Protein AF-A0A971BJT5-F1 (afdb_monomer_lite)

Sequence (118 aa):
MYGNAERILLLNRKGYSNRAIARELGISRESVNKAVLSMGAVSPFARPVRVMPNPVEKERALRGGDVLAYFSGGIDDVPVSLRAVVVRQYRRFLHCRVEALQDGQWVYVYDQCFARHG

Radius of gyration: 16.25 Å; chains: 1; bounding box: 40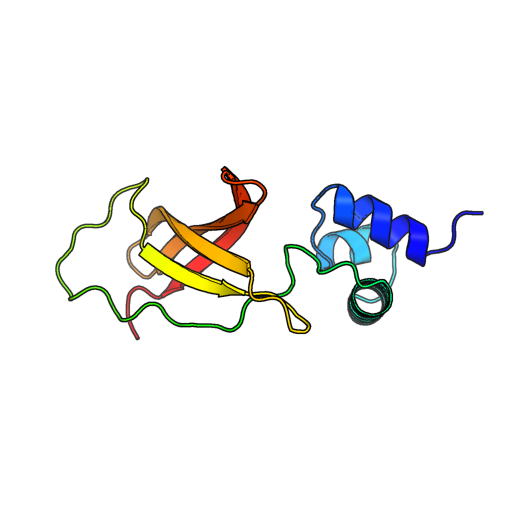×27×39 Å

Secondary structure (DSSP, 8-state):
---HHHHHHHHHHTT--HHHHHHHHT--HHHHHHHHHHTT---TTS-----PPP---TT----TT-EEEEEEE-SSS-PEEEEEEEEEE-SSEEEEEEEEEETTEEEEEEEEEEES--

pLDDT: mean 70.0, std 15.16, range [40.09, 88.88]

Foldseek 3Di:
DDDLLVQLVVVLVVVDDLVRSCVVSVHDSVVSVVSCVVVLNFRLPPPFDCPPQPQPPLDDPADQQDWSDWDWGDDDDDTWIKIWGFHDDDPFWTWTFIFTQDPNDTHTRDIDIHTNPD

Structure (mmCIF, N/CA/C/O backbone):
data_AF-A0A971BJT5-F1
#
_entry.id   AF-A0A971BJT5-F1
#
loop_
_atom_site.group_PDB
_atom_site.id
_atom_site.type_symbol
_atom_site.label_atom_id
_atom_site.label_alt_id
_atom_site.label_comp_id
_atom_site.label_asym_id
_atom_site.label_entity_id
_atom_site.label_seq_id
_atom_site.pdbx_PDB_ins_code
_atom_site.Cartn_x
_atom_site.Cartn_y
_atom_site.Cartn_z
_atom_site.occupancy
_atom_site.B_iso_or_equiv
_atom_site.auth_seq_id
_atom_site.auth_comp_id
_atom_site.auth_asym_id
_atom_site.auth_atom_id
_atom_site.pdbx_PDB_model_num
ATOM 1 N N . MET A 1 1 ? 23.256 -13.853 -18.296 1.00 46.94 1 MET A N 1
ATOM 2 C CA . MET A 1 1 ? 23.213 -13.346 -16.907 1.00 46.94 1 MET A CA 1
ATOM 3 C C . MET A 1 1 ? 22.087 -12.336 -16.840 1.00 46.94 1 MET A C 1
ATOM 5 O O . MET A 1 1 ? 22.160 -11.369 -17.581 1.00 46.94 1 MET A O 1
ATOM 9 N N . TYR A 1 2 ? 21.048 -12.573 -16.036 1.00 52.25 2 TYR A N 1
ATOM 10 C CA . TYR A 1 2 ? 19.989 -11.575 -15.858 1.00 52.25 2 TYR A CA 1
ATOM 11 C C . TYR A 1 2 ? 20.570 -10.352 -15.144 1.00 52.25 2 TYR A C 1
ATOM 13 O O . TYR A 1 2 ? 21.244 -10.499 -14.118 1.00 52.25 2 TYR A O 1
ATOM 21 N N . GLY A 1 3 ? 20.350 -9.164 -15.699 1.00 73.19 3 GLY A N 1
ATOM 22 C CA . GLY A 1 3 ? 20.829 -7.916 -15.113 1.00 73.19 3 GLY A CA 1
ATOM 23 C C . GLY A 1 3 ? 20.193 -7.679 -13.742 1.00 73.19 3 GLY A C 1
ATOM 24 O O . GLY A 1 3 ? 19.083 -8.139 -13.464 1.00 73.19 3 GLY A O 1
ATOM 25 N N . ASN A 1 4 ? 20.866 -6.927 -12.864 1.00 76.62 4 ASN A N 1
ATOM 26 C CA . ASN A 1 4 ? 20.322 -6.596 -11.539 1.00 76.62 4 ASN A CA 1
ATOM 27 C C . ASN A 1 4 ? 18.916 -5.966 -11.620 1.00 76.62 4 ASN A C 1
ATOM 29 O O . ASN A 1 4 ? 18.093 -6.211 -10.743 1.00 76.62 4 ASN A O 1
ATOM 33 N N . ALA A 1 5 ? 18.606 -5.235 -12.696 1.00 73.31 5 ALA A N 1
ATOM 34 C CA . ALA A 1 5 ? 17.280 -4.672 -12.950 1.00 73.31 5 ALA A CA 1
ATOM 35 C C . ALA A 1 5 ? 16.181 -5.742 -13.113 1.00 73.31 5 ALA A C 1
ATOM 37 O O . ALA A 1 5 ? 15.131 -5.649 -12.482 1.00 73.31 5 ALA A O 1
ATOM 38 N N . GLU A 1 6 ? 16.431 -6.804 -13.880 1.00 77.56 6 GLU A N 1
ATOM 39 C CA . GLU A 1 6 ? 15.452 -7.877 -14.111 1.00 77.56 6 GLU A CA 1
ATOM 40 C C . GLU A 1 6 ? 15.166 -8.662 -12.824 1.00 77.56 6 GLU A C 1
ATOM 42 O O . GLU A 1 6 ? 14.027 -9.043 -12.547 1.00 77.56 6 GLU A O 1
ATOM 47 N N . ARG A 1 7 ? 16.190 -8.843 -11.979 1.00 81.94 7 ARG A N 1
ATOM 48 C CA . ARG A 1 7 ? 16.049 -9.483 -10.661 1.00 81.94 7 ARG A CA 1
ATOM 49 C C . ARG A 1 7 ? 15.245 -8.616 -9.690 1.00 81.94 7 ARG A C 1
ATOM 51 O O . ARG A 1 7 ? 14.403 -9.143 -8.963 1.00 81.94 7 ARG A O 1
ATOM 58 N N . ILE A 1 8 ? 15.469 -7.299 -9.700 1.00 81.19 8 ILE A N 1
ATOM 59 C CA . ILE A 1 8 ? 14.679 -6.333 -8.923 1.00 81.19 8 ILE A CA 1
ATOM 60 C C . ILE A 1 8 ? 13.209 -6.391 -9.350 1.00 81.19 8 ILE A C 1
ATOM 62 O O . ILE A 1 8 ? 12.338 -6.484 -8.487 1.00 81.19 8 ILE A O 1
ATOM 66 N N . LEU A 1 9 ? 12.932 -6.405 -10.657 1.00 75.75 9 LEU A N 1
ATOM 67 C CA . LEU A 1 9 ? 11.575 -6.493 -11.202 1.00 75.75 9 LEU A CA 1
ATOM 68 C C . LEU A 1 9 ? 10.874 -7.786 -10.773 1.00 75.75 9 LEU A C 1
ATOM 70 O O . LEU A 1 9 ? 9.737 -7.751 -10.308 1.00 75.75 9 LEU A O 1
ATOM 74 N N . LEU A 1 10 ? 11.553 -8.928 -10.901 1.00 78.62 10 LEU A N 1
ATOM 75 C CA . LEU A 1 10 ? 11.001 -10.228 -10.528 1.00 78.62 10 LEU A CA 1
ATOM 76 C C . LEU A 1 10 ? 10.617 -10.270 -9.045 1.00 78.62 10 LEU A C 1
ATOM 78 O O . LEU A 1 10 ? 9.531 -10.731 -8.699 1.00 78.62 10 LEU A O 1
ATOM 82 N N . LEU A 1 11 ? 11.494 -9.784 -8.165 1.00 76.88 11 LEU A N 1
ATOM 83 C CA . LEU A 1 11 ? 11.230 -9.754 -6.727 1.00 76.88 11 LEU A CA 1
ATOM 84 C C . LEU A 1 11 ? 10.136 -8.739 -6.372 1.00 76.88 11 LEU A C 1
ATOM 86 O O . LEU A 1 11 ? 9.295 -9.022 -5.520 1.00 76.88 11 LEU A O 1
ATOM 90 N N . ASN A 1 12 ? 10.097 -7.595 -7.056 1.00 72.06 12 ASN A N 1
ATOM 91 C CA . ASN A 1 12 ? 9.037 -6.608 -6.876 1.00 72.06 12 ASN A CA 1
ATOM 92 C C . ASN A 1 12 ? 7.664 -7.174 -7.282 1.00 72.06 12 ASN A C 1
ATOM 94 O O . ASN A 1 12 ? 6.725 -7.091 -6.495 1.00 72.06 12 ASN A O 1
ATOM 98 N N . ARG A 1 13 ? 7.570 -7.862 -8.431 1.00 65.50 13 ARG A N 1
ATOM 99 C CA . ARG A 1 13 ? 6.353 -8.573 -8.876 1.00 65.50 13 ARG A CA 1
ATOM 100 C C . ARG A 1 13 ? 5.915 -9.675 -7.911 1.00 65.50 13 ARG A C 1
ATOM 102 O O . ARG A 1 13 ? 4.729 -9.951 -7.800 1.00 65.50 13 ARG A O 1
ATOM 109 N N . LYS A 1 14 ? 6.857 -10.285 -7.189 1.00 68.62 14 LYS A N 1
ATOM 110 C CA . LYS A 1 14 ? 6.580 -11.251 -6.112 1.00 68.62 14 LYS A CA 1
ATOM 111 C C . LYS A 1 14 ? 6.147 -10.593 -4.791 1.00 68.62 14 LYS A C 1
ATOM 113 O O . LYS A 1 14 ? 5.966 -11.300 -3.806 1.00 68.62 14 LYS A O 1
ATOM 118 N N . GLY A 1 15 ? 6.018 -9.265 -4.737 1.00 58.94 15 GLY A N 1
ATOM 119 C CA . GLY A 1 15 ? 5.585 -8.531 -3.545 1.00 58.94 15 GLY A CA 1
ATOM 120 C C . GLY A 1 15 ? 6.693 -8.268 -2.520 1.00 58.94 15 GLY A C 1
ATOM 121 O O . GLY A 1 15 ? 6.405 -7.943 -1.369 1.00 58.94 15 GLY A O 1
ATOM 122 N N . TYR A 1 16 ? 7.971 -8.395 -2.890 1.00 67.50 16 TYR A N 1
ATOM 123 C CA . TYR A 1 16 ? 9.062 -8.088 -1.966 1.00 67.50 16 TYR A CA 1
ATOM 124 C C . TYR A 1 16 ? 9.209 -6.572 -1.802 1.00 67.50 16 TYR A C 1
ATOM 126 O O . TYR A 1 16 ? 9.288 -5.821 -2.773 1.00 67.50 16 TYR A O 1
ATOM 134 N N . SER A 1 17 ? 9.335 -6.113 -0.554 1.00 68.88 17 SER A N 1
ATOM 135 C CA . SER A 1 17 ? 9.668 -4.711 -0.279 1.00 68.88 17 SER A CA 1
ATOM 136 C C . SER A 1 17 ? 11.057 -4.352 -0.822 1.00 68.88 17 SER A C 1
ATOM 138 O O . SER A 1 17 ? 11.977 -5.169 -0.770 1.00 68.88 17 SER A O 1
ATOM 140 N N . ASN A 1 18 ? 11.278 -3.094 -1.217 1.00 76.94 18 ASN A N 1
ATOM 141 C CA . ASN A 1 18 ? 12.589 -2.635 -1.708 1.00 76.94 18 ASN A CA 1
ATOM 142 C C . ASN A 1 18 ? 13.736 -2.898 -0.707 1.00 76.94 18 ASN A C 1
ATOM 144 O O . ASN A 1 18 ? 14.876 -3.110 -1.108 1.00 76.94 18 ASN A O 1
ATOM 148 N N . ARG A 1 19 ? 13.445 -2.929 0.606 1.00 77.00 19 ARG A N 1
ATOM 149 C CA . ARG A 1 19 ? 14.426 -3.303 1.641 1.00 77.00 19 ARG A CA 1
ATOM 150 C C . ARG A 1 19 ? 14.763 -4.795 1.603 1.00 77.00 19 ARG A C 1
ATOM 152 O O . ARG A 1 19 ? 15.915 -5.144 1.834 1.00 77.00 19 ARG A O 1
ATOM 159 N N . ALA A 1 20 ? 13.775 -5.657 1.372 1.00 73.50 20 ALA A N 1
ATOM 160 C CA . ALA A 1 20 ? 13.994 -7.094 1.228 1.00 73.50 20 ALA A CA 1
ATOM 161 C C . ALA A 1 20 ? 14.779 -7.392 -0.057 1.00 73.50 20 ALA A C 1
ATOM 163 O O . ALA A 1 20 ? 15.767 -8.111 0.002 1.00 73.50 20 ALA A O 1
ATOM 164 N N . ILE A 1 21 ? 14.424 -6.736 -1.166 1.00 78.88 21 ILE A N 1
ATOM 165 C CA . ILE A 1 21 ? 15.148 -6.825 -2.444 1.00 78.88 21 ILE A CA 1
ATOM 166 C C . ILE A 1 21 ? 16.614 -6.400 -2.283 1.00 78.88 21 ILE A C 1
ATOM 168 O O . ILE A 1 21 ? 17.510 -7.093 -2.751 1.00 78.88 21 ILE A O 1
ATOM 172 N N . ALA A 1 22 ? 16.875 -5.292 -1.583 1.00 83.19 22 ALA A N 1
ATOM 173 C CA . ALA A 1 22 ? 18.234 -4.810 -1.329 1.00 83.19 22 ALA A CA 1
ATOM 174 C C . ALA A 1 22 ? 19.092 -5.835 -0.566 1.00 83.19 22 ALA A C 1
ATOM 176 O O . ALA A 1 22 ? 20.248 -6.050 -0.919 1.00 83.19 22 ALA A O 1
ATOM 177 N N . ARG A 1 23 ? 18.517 -6.501 0.449 1.00 85.19 23 ARG A N 1
ATOM 178 C CA . ARG A 1 23 ? 19.210 -7.567 1.192 1.00 85.19 23 ARG A CA 1
ATOM 179 C C . ARG A 1 23 ? 19.456 -8.800 0.329 1.00 85.19 23 ARG A C 1
ATOM 181 O O . ARG A 1 23 ? 20.558 -9.324 0.355 1.00 85.19 23 ARG A O 1
ATOM 188 N N . GLU A 1 24 ? 18.447 -9.223 -0.426 1.00 86.25 24 GLU A N 1
ATOM 189 C CA . GLU A 1 24 ? 18.507 -10.408 -1.290 1.00 86.25 24 GLU A CA 1
ATOM 190 C C . GLU A 1 24 ? 19.569 -10.269 -2.387 1.00 86.25 24 GLU A C 1
ATOM 192 O O . GLU A 1 24 ? 20.269 -11.217 -2.728 1.00 86.25 24 GLU A O 1
ATOM 197 N N . LEU A 1 25 ? 19.698 -9.065 -2.947 1.00 86.62 25 LEU A N 1
ATOM 198 C CA . LEU A 1 25 ? 20.606 -8.790 -4.057 1.00 86.62 25 LEU A CA 1
ATOM 199 C C . LEU A 1 25 ? 21.958 -8.218 -3.613 1.00 86.62 25 LEU A C 1
ATOM 201 O O . LEU A 1 25 ? 22.821 -8.011 -4.461 1.00 86.62 25 LEU A O 1
ATOM 205 N N . GLY A 1 26 ? 22.153 -7.955 -2.317 1.00 88.88 26 GLY A N 1
ATOM 206 C CA . GLY A 1 26 ? 23.397 -7.388 -1.787 1.00 88.88 26 GLY A CA 1
ATOM 207 C C . GLY A 1 26 ? 23.713 -5.981 -2.309 1.00 88.88 26 GLY A C 1
ATOM 208 O O . GLY A 1 26 ? 24.879 -5.618 -2.428 1.00 88.88 26 GLY A O 1
ATOM 209 N N . ILE A 1 27 ? 22.691 -5.189 -2.648 1.00 86.62 27 ILE A N 1
ATOM 210 C CA . ILE A 1 27 ? 22.841 -3.837 -3.213 1.00 86.62 27 ILE A CA 1
ATOM 211 C C . ILE A 1 27 ? 22.211 -2.778 -2.312 1.00 86.62 27 ILE A C 1
ATOM 213 O O . ILE A 1 27 ? 21.383 -3.075 -1.449 1.00 86.62 27 ILE A O 1
ATOM 217 N N . SER A 1 28 ? 22.576 -1.511 -2.524 1.00 83.38 28 SER A N 1
ATOM 218 C CA . SER A 1 28 ? 21.993 -0.413 -1.754 1.00 83.38 28 SER A CA 1
ATOM 219 C C . SER A 1 28 ? 20.500 -0.256 -2.036 1.00 83.38 28 SER A C 1
ATOM 221 O O . SER A 1 28 ? 20.007 -0.455 -3.152 1.00 83.38 28 SER A O 1
ATOM 223 N N . ARG A 1 29 ? 19.761 0.155 -1.004 1.00 76.94 29 ARG A N 1
ATOM 224 C CA . ARG A 1 29 ? 18.325 0.418 -1.109 1.00 76.94 29 ARG A CA 1
ATOM 225 C C . ARG A 1 29 ? 18.036 1.552 -2.093 1.00 76.94 29 ARG A C 1
ATOM 227 O O . ARG A 1 29 ? 17.035 1.496 -2.802 1.00 76.94 29 ARG A O 1
ATOM 234 N N . GLU A 1 30 ? 18.905 2.554 -2.158 1.00 75.81 30 GLU A N 1
ATOM 235 C CA . GLU A 1 30 ? 18.832 3.652 -3.122 1.00 75.81 30 GLU A CA 1
ATOM 236 C C . GLU A 1 30 ? 18.898 3.135 -4.563 1.00 75.81 30 GLU A C 1
ATOM 238 O O . GLU A 1 30 ? 18.127 3.592 -5.405 1.00 75.81 30 GLU A O 1
ATOM 243 N N . SER A 1 31 ? 19.757 2.148 -4.838 1.00 75.88 31 SER A N 1
ATOM 244 C CA . SER A 1 31 ? 19.873 1.534 -6.168 1.00 75.88 31 SER A CA 1
ATOM 245 C C . SER A 1 31 ? 18.602 0.784 -6.552 1.00 75.88 31 SER A C 1
ATOM 247 O O . SER A 1 31 ? 18.124 0.923 -7.675 1.00 75.88 31 SER A O 1
ATOM 249 N N . VAL A 1 32 ? 18.004 0.053 -5.605 1.00 77.00 32 VAL A N 1
ATOM 250 C CA . VAL A 1 32 ? 16.707 -0.609 -5.815 1.00 77.00 32 VAL A CA 1
ATOM 251 C C . VAL A 1 32 ? 15.615 0.417 -6.094 1.00 77.00 32 VAL A C 1
ATOM 253 O O . VAL A 1 32 ? 14.858 0.248 -7.041 1.00 77.00 32 VAL A O 1
ATOM 256 N N . ASN A 1 33 ? 15.547 1.498 -5.312 1.00 73.25 33 ASN A N 1
ATOM 257 C CA . ASN A 1 33 ? 14.559 2.555 -5.523 1.00 73.25 33 ASN A CA 1
ATOM 258 C C . ASN A 1 33 ? 14.704 3.190 -6.913 1.00 73.25 33 ASN A C 1
ATOM 260 O O . ASN A 1 33 ? 13.709 3.303 -7.617 1.00 73.25 33 ASN A O 1
ATOM 264 N N . LYS A 1 34 ? 15.925 3.559 -7.325 1.00 76.44 34 LYS A N 1
ATOM 265 C CA . LYS A 1 34 ? 16.184 4.128 -8.658 1.00 76.44 34 LYS A CA 1
ATOM 266 C C . LYS A 1 34 ? 15.793 3.167 -9.775 1.00 76.44 34 LYS A C 1
ATOM 268 O O . LYS A 1 34 ? 15.141 3.586 -10.721 1.00 76.44 34 LYS A O 1
ATOM 273 N N . ALA A 1 35 ? 16.161 1.894 -9.645 1.00 74.31 35 ALA A N 1
ATOM 274 C CA . ALA A 1 35 ? 15.858 0.879 -10.643 1.00 74.31 35 ALA A CA 1
ATOM 275 C C . ALA A 1 35 ? 14.343 0.668 -10.780 1.00 74.31 35 ALA A C 1
ATOM 277 O O . ALA A 1 35 ? 13.815 0.700 -11.887 1.00 74.31 35 ALA A O 1
ATOM 278 N N . VAL A 1 36 ? 13.637 0.510 -9.657 1.00 69.62 36 VAL A N 1
ATOM 279 C CA . VAL A 1 36 ? 12.172 0.390 -9.620 1.00 69.62 36 VAL A CA 1
ATOM 280 C C . VAL A 1 36 ? 11.508 1.608 -10.271 1.00 69.62 36 VAL A C 1
ATOM 282 O O . VAL A 1 36 ? 10.649 1.430 -11.126 1.00 69.62 36 VAL A O 1
ATOM 285 N N . LEU A 1 37 ? 11.956 2.825 -9.936 1.00 64.88 37 LEU A N 1
ATOM 286 C CA . LEU A 1 37 ? 11.454 4.070 -10.533 1.00 64.88 37 LEU A CA 1
ATOM 287 C C . LEU A 1 37 ? 11.696 4.124 -12.051 1.00 64.88 37 LEU A C 1
ATOM 289 O O . LEU A 1 37 ? 10.775 4.407 -12.805 1.00 64.88 37 LEU A O 1
ATOM 293 N N . SER A 1 38 ? 12.907 3.797 -12.519 1.00 62.56 38 SER A N 1
ATOM 294 C CA . SER A 1 38 ? 13.251 3.828 -13.952 1.00 62.56 38 SER A CA 1
ATOM 295 C C . SER A 1 38 ? 12.506 2.797 -14.801 1.00 62.56 38 SER A C 1
ATOM 297 O O . SER A 1 38 ? 12.447 2.935 -16.016 1.00 62.56 38 SER A O 1
ATOM 299 N N 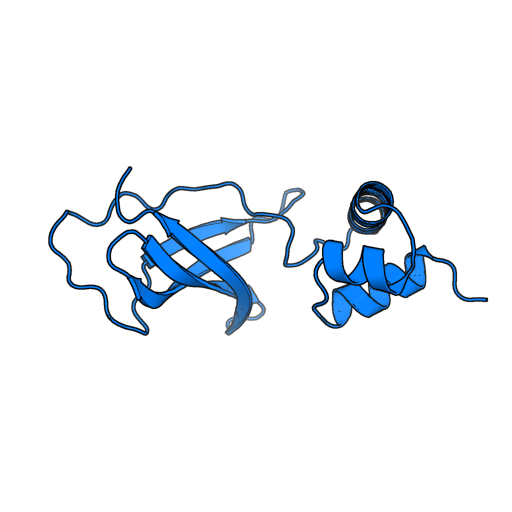. MET A 1 39 ? 11.960 1.748 -14.181 1.00 63.50 39 MET A N 1
ATOM 300 C CA . MET A 1 39 ? 11.266 0.669 -14.885 1.00 63.50 39 MET A CA 1
ATOM 301 C C . MET A 1 39 ? 9.788 0.979 -15.156 1.00 63.50 39 MET A C 1
ATOM 303 O O . MET A 1 39 ? 9.096 0.116 -15.693 1.00 63.50 39 MET A O 1
ATOM 307 N N . GLY A 1 40 ? 9.268 2.139 -14.725 1.00 48.97 40 GLY A N 1
ATOM 308 C CA . GLY A 1 40 ? 7.828 2.446 -14.771 1.00 48.97 40 GLY A CA 1
ATOM 309 C C . GLY A 1 40 ? 6.973 1.477 -13.939 1.00 48.97 40 GLY A C 1
ATOM 310 O O . GLY A 1 40 ? 5.749 1.567 -13.906 1.00 48.97 40 GLY A O 1
ATOM 311 N N . ALA A 1 41 ? 7.623 0.536 -13.247 1.00 44.19 41 ALA A N 1
ATOM 312 C CA . ALA A 1 41 ? 7.018 -0.350 -12.287 1.00 44.19 41 ALA A CA 1
ATOM 313 C C . ALA A 1 41 ? 6.782 0.487 -11.038 1.00 44.19 41 ALA A C 1
ATOM 315 O O . ALA A 1 41 ? 7.666 0.654 -10.192 1.00 44.19 41 ALA A O 1
ATOM 316 N N . VAL A 1 42 ? 5.571 1.029 -10.938 1.00 48.53 42 VAL A N 1
ATOM 317 C CA . VAL A 1 42 ? 5.048 1.538 -9.679 1.00 48.53 42 VAL A CA 1
ATOM 318 C C . VAL A 1 42 ? 5.127 0.366 -8.719 1.00 48.53 42 VAL A C 1
ATOM 320 O O . VAL A 1 42 ? 4.332 -0.570 -8.786 1.00 48.53 42 VAL A O 1
ATOM 323 N N . SER A 1 43 ? 6.151 0.360 -7.865 1.00 41.97 43 SER A N 1
ATOM 324 C CA . SER A 1 43 ? 6.168 -0.575 -6.757 1.00 41.97 43 SER A CA 1
ATOM 325 C C . SER A 1 43 ? 4.824 -0.396 -6.061 1.00 41.97 43 SER A C 1
ATOM 327 O O . SER A 1 43 ? 4.503 0.742 -5.712 1.00 41.97 43 SER A O 1
ATOM 329 N N . PRO A 1 44 ? 4.045 -1.458 -5.816 1.00 44.69 44 PRO A N 1
ATOM 330 C CA . PRO A 1 44 ? 2.865 -1.340 -4.964 1.00 44.69 44 PRO A CA 1
ATOM 331 C C . PRO A 1 44 ? 3.228 -0.701 -3.602 1.00 44.69 44 PRO A C 1
ATOM 333 O O . PRO A 1 44 ? 2.402 -0.096 -2.933 1.00 44.69 44 PRO A O 1
ATOM 336 N N . PHE A 1 45 ? 4.511 -0.729 -3.220 1.00 42.47 45 PHE A N 1
ATOM 337 C CA . PHE A 1 45 ? 5.075 -0.096 -2.028 1.00 42.47 45 PHE A CA 1
ATOM 338 C C . PHE A 1 45 ? 5.611 1.334 -2.227 1.00 42.47 45 PHE A C 1
ATOM 340 O O . PHE A 1 45 ? 6.258 1.859 -1.311 1.00 42.47 45 PHE A O 1
ATOM 347 N N . ALA A 1 46 ? 5.421 1.963 -3.394 1.00 41.88 46 ALA A N 1
ATOM 348 C CA . ALA A 1 46 ? 5.642 3.394 -3.570 1.00 41.88 46 ALA A CA 1
ATOM 349 C C . ALA A 1 46 ? 4.723 4.091 -2.571 1.00 41.88 46 ALA A C 1
ATOM 351 O O . ALA A 1 46 ? 3.504 4.057 -2.714 1.00 41.88 46 ALA A O 1
ATOM 352 N N . ARG A 1 47 ? 5.324 4.594 -1.483 1.00 41.50 47 ARG A N 1
ATOM 353 C CA . ARG A 1 47 ? 4.594 5.133 -0.335 1.00 41.50 47 ARG A CA 1
ATOM 354 C C . ARG A 1 47 ? 3.574 6.127 -0.872 1.00 41.50 47 ARG A C 1
ATOM 356 O O . ARG A 1 47 ? 4.006 7.149 -1.407 1.00 41.50 47 ARG A O 1
ATOM 363 N N . PRO A 1 48 ? 2.269 5.855 -0.753 1.00 40.09 48 PRO A N 1
ATOM 364 C CA . PRO A 1 48 ? 1.303 6.837 -1.174 1.00 40.09 48 PRO A CA 1
ATOM 365 C C . PRO A 1 48 ? 1.533 8.091 -0.354 1.00 40.09 48 PRO A C 1
ATOM 367 O O . PRO A 1 48 ? 1.969 8.037 0.807 1.00 40.09 48 PRO A O 1
ATOM 370 N N . VAL A 1 49 ? 1.274 9.221 -1.004 1.00 42.56 49 VAL A N 1
ATOM 371 C CA . VAL A 1 49 ? 1.160 10.514 -0.345 1.00 42.56 49 VAL A CA 1
ATOM 372 C C . VAL A 1 49 ? 0.380 10.277 0.942 1.00 42.56 49 VAL A C 1
ATOM 374 O O . VAL A 1 49 ? -0.687 9.661 0.913 1.00 42.56 49 VAL A O 1
ATOM 377 N N . ARG A 1 50 ? 0.963 10.670 2.084 1.00 42.59 50 ARG A N 1
ATOM 378 C CA . ARG A 1 50 ? 0.297 10.631 3.390 1.00 42.59 50 ARG A CA 1
ATOM 379 C C . ARG A 1 50 ? -0.901 11.574 3.314 1.00 42.59 50 ARG A C 1
ATOM 381 O O . ARG A 1 50 ? -0.843 12.698 3.795 1.00 42.59 50 ARG A O 1
ATOM 388 N N . VAL A 1 51 ? -1.990 11.119 2.716 1.00 43.44 51 VAL A N 1
ATOM 389 C CA . VAL A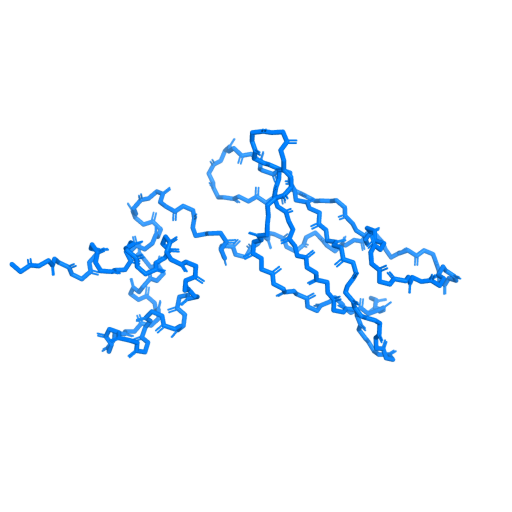 1 51 ? -3.296 11.681 2.983 1.00 43.44 51 VAL A CA 1
ATOM 390 C C . VAL A 1 51 ? -3.628 11.116 4.348 1.00 43.44 51 VAL A C 1
ATOM 392 O O . VAL A 1 51 ? -3.955 9.936 4.490 1.00 43.44 51 VAL A O 1
ATOM 395 N N . MET A 1 52 ? -3.383 11.916 5.386 1.00 48.12 52 MET A N 1
ATOM 396 C CA . MET A 1 52 ? -3.924 11.574 6.687 1.00 48.12 52 MET A CA 1
ATOM 397 C C . MET A 1 52 ? -5.433 11.440 6.493 1.00 48.12 52 MET A C 1
ATOM 399 O O . MET A 1 52 ? -6.044 12.375 5.971 1.00 48.12 52 MET A O 1
ATOM 403 N N . PRO A 1 53 ? -6.035 10.297 6.862 1.00 41.81 53 PRO A N 1
ATOM 404 C CA . PRO A 1 53 ? -7.478 10.240 6.984 1.00 41.81 53 PRO A CA 1
ATOM 405 C C . PRO A 1 53 ? -7.898 11.421 7.850 1.00 41.81 53 PRO A C 1
ATOM 407 O O . PRO A 1 53 ? -7.272 11.640 8.896 1.00 41.81 53 PRO A O 1
ATOM 410 N N . ASN A 1 54 ? -8.920 12.174 7.436 1.00 47.03 54 ASN A N 1
ATOM 411 C CA . ASN A 1 54 ? -9.554 13.112 8.356 1.00 47.03 54 ASN A CA 1
ATOM 412 C C . ASN A 1 54 ? -9.840 12.338 9.649 1.00 47.03 54 ASN A C 1
ATOM 414 O O . ASN A 1 54 ? -10.364 11.221 9.557 1.00 47.03 54 ASN A O 1
ATOM 418 N N . PRO A 1 55 ? -9.410 12.845 10.819 1.00 44.22 55 PRO A N 1
ATOM 419 C CA . PRO A 1 55 ? -9.550 12.117 12.065 1.00 44.22 55 PRO A CA 1
ATOM 420 C C . PRO A 1 55 ? -11.021 11.761 12.215 1.00 44.22 55 PRO A C 1
ATOM 422 O O . PRO A 1 55 ? -11.869 12.647 12.309 1.00 44.22 55 PRO A O 1
ATOM 425 N N . VAL A 1 56 ? -11.311 10.457 12.166 1.00 48.31 56 VAL A N 1
ATOM 426 C CA . VAL A 1 56 ? -12.641 9.943 12.472 1.00 48.31 56 VAL A CA 1
ATOM 427 C C . VAL A 1 56 ? -12.965 10.509 13.843 1.00 48.31 56 VAL A C 1
ATOM 429 O O . VAL A 1 56 ? -12.182 10.320 14.780 1.00 48.31 56 VAL A O 1
ATOM 432 N N . GLU A 1 57 ? -14.046 11.284 13.906 1.00 49.03 57 GLU A N 1
ATOM 433 C CA . GLU A 1 57 ? -14.546 11.937 15.111 1.00 49.03 57 GLU A CA 1
ATOM 434 C C . GLU A 1 57 ? -14.353 11.010 16.313 1.00 49.03 57 GLU A C 1
ATOM 436 O O . GLU A 1 57 ? -14.597 9.804 16.210 1.00 49.03 57 GLU A O 1
ATOM 441 N N . LYS A 1 58 ? -13.840 11.581 17.412 1.00 48.28 58 LYS A N 1
ATOM 442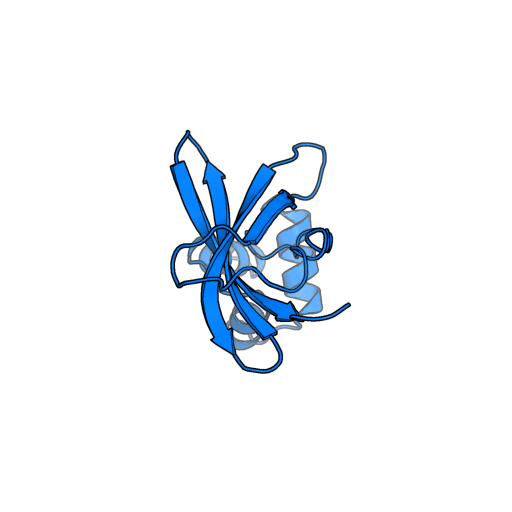 C CA . LYS A 1 58 ? -13.152 10.954 18.561 1.00 48.28 58 LYS A CA 1
ATOM 443 C C . LYS A 1 58 ? -13.780 9.693 19.190 1.00 48.28 58 LYS A C 1
ATOM 445 O O . LYS A 1 58 ? -13.175 9.129 20.099 1.00 48.28 58 LYS A O 1
ATOM 450 N N . GLU A 1 59 ? -14.924 9.208 18.732 1.00 51.59 59 GLU A N 1
ATOM 451 C CA . GLU A 1 59 ? -15.764 8.252 19.448 1.00 51.59 59 GLU A CA 1
ATOM 452 C C . GLU A 1 59 ? -16.229 7.036 18.634 1.00 51.59 59 GLU A C 1
ATOM 454 O O . GLU A 1 59 ? -16.905 6.166 19.183 1.00 51.59 59 GLU A O 1
ATOM 459 N N . ARG A 1 60 ? -15.833 6.872 17.362 1.00 59.62 60 ARG A N 1
ATOM 460 C CA . ARG A 1 60 ? -16.198 5.642 16.636 1.00 59.62 60 ARG A CA 1
ATOM 461 C C . ARG A 1 60 ? -15.290 4.475 17.048 1.00 59.62 60 ARG A C 1
ATOM 463 O O . ARG A 1 60 ? -14.087 4.474 16.784 1.00 59.62 60 ARG A O 1
ATOM 470 N N . ALA A 1 61 ? -15.860 3.469 17.711 1.00 67.44 61 ALA A N 1
ATOM 471 C CA . ALA A 1 61 ? -15.174 2.214 18.015 1.00 67.44 61 ALA A CA 1
ATOM 472 C C . ALA A 1 61 ? -14.928 1.427 16.715 1.00 67.44 61 ALA A C 1
ATOM 474 O O . ALA A 1 61 ? -15.804 0.700 16.252 1.00 67.44 61 ALA A O 1
ATOM 475 N N . LEU A 1 62 ? -13.748 1.606 16.118 1.00 73.69 62 LEU A N 1
ATOM 476 C CA . LEU A 1 62 ? -13.339 0.908 14.899 1.00 73.69 62 LEU A CA 1
ATOM 477 C C . LEU A 1 62 ? -13.055 -0.573 15.182 1.00 73.69 62 LEU A C 1
ATOM 479 O O . LEU A 1 62 ? -12.317 -0.913 16.108 1.00 73.69 62 LEU A O 1
ATOM 483 N N . ARG A 1 63 ? -13.612 -1.453 14.357 1.00 80.69 63 ARG A N 1
ATOM 484 C CA . ARG A 1 63 ? -13.444 -2.908 14.405 1.00 80.69 63 ARG A CA 1
ATOM 485 C C . ARG A 1 63 ? -12.548 -3.391 13.269 1.00 80.69 63 ARG A C 1
ATOM 487 O O . ARG A 1 63 ? -12.306 -2.690 12.291 1.00 80.69 63 ARG A O 1
ATOM 494 N N . GLY A 1 64 ? -12.053 -4.621 13.403 1.00 83.81 64 GLY A N 1
ATOM 495 C CA . GLY A 1 64 ? -11.395 -5.300 12.289 1.00 83.81 64 GLY A CA 1
ATOM 496 C C . GLY A 1 64 ? -12.364 -5.437 11.111 1.00 83.81 64 GLY A C 1
ATOM 497 O O . GLY A 1 64 ? -13.482 -5.908 11.300 1.00 83.81 64 GLY A O 1
ATOM 498 N N . GLY A 1 65 ? -11.937 -5.015 9.923 1.00 84.19 65 GLY A N 1
ATOM 499 C CA . GLY A 1 65 ? -12.749 -4.960 8.706 1.00 84.19 65 GLY A CA 1
ATOM 500 C C . GLY A 1 65 ? -13.298 -3.571 8.370 1.00 84.19 65 GLY A C 1
ATOM 501 O O . GLY A 1 65 ? -13.681 -3.348 7.224 1.00 84.19 65 GLY A O 1
ATOM 502 N N . ASP A 1 66 ? -13.285 -2.622 9.310 1.00 85.31 66 ASP A N 1
ATOM 503 C CA . ASP A 1 66 ? -13.773 -1.268 9.040 1.00 85.31 66 ASP A CA 1
ATOM 504 C C . ASP A 1 66 ? -12.831 -0.524 8.089 1.00 85.31 66 ASP A C 1
ATOM 506 O O . ASP A 1 66 ? -11.607 -0.593 8.220 1.00 85.31 66 ASP A O 1
ATOM 510 N N . VAL A 1 67 ? -13.387 0.243 7.150 1.00 84.31 67 VAL A N 1
ATOM 511 C CA . VAL A 1 67 ? -12.584 1.138 6.310 1.00 84.31 67 VAL A CA 1
ATOM 512 C C . VAL A 1 67 ? -12.280 2.408 7.098 1.00 84.31 67 VAL A C 1
ATOM 514 O O . VAL A 1 67 ? -13.174 3.196 7.396 1.00 84.31 67 VAL A O 1
ATOM 517 N N . LEU A 1 68 ? -11.003 2.609 7.418 1.00 80.62 68 LEU A N 1
ATOM 518 C CA . LEU A 1 68 ? -10.503 3.815 8.068 1.00 80.62 68 LEU A CA 1
ATOM 519 C C . LEU A 1 68 ? -10.544 5.016 7.118 1.00 80.62 68 LEU A C 1
ATOM 521 O O . LEU A 1 68 ? -10.886 6.116 7.541 1.00 80.62 68 LEU A O 1
ATOM 525 N N . ALA A 1 69 ? -10.141 4.823 5.860 1.00 75.06 69 ALA A N 1
ATOM 526 C CA . ALA A 1 69 ? -10.027 5.914 4.898 1.00 75.06 69 ALA A CA 1
ATOM 527 C C . ALA A 1 69 ? -10.007 5.428 3.454 1.00 75.06 69 ALA A C 1
ATOM 529 O O . ALA A 1 69 ? -9.507 4.337 3.175 1.00 75.06 69 ALA A O 1
ATOM 530 N N . TYR A 1 70 ? -10.436 6.308 2.554 1.00 80.50 70 TYR A N 1
ATOM 531 C CA . TYR A 1 70 ? -10.142 6.244 1.128 1.00 80.50 70 TYR A CA 1
ATOM 532 C C . TYR A 1 70 ? -9.165 7.363 0.781 1.00 80.50 70 TYR A C 1
ATOM 534 O O . TYR A 1 70 ? -9.274 8.468 1.311 1.00 80.50 70 TYR A O 1
ATOM 542 N N . PHE A 1 71 ? -8.198 7.077 -0.078 1.00 73.44 71 PHE A N 1
ATOM 543 C CA . PHE A 1 71 ? -7.213 8.054 -0.527 1.00 73.44 71 PHE A CA 1
ATOM 544 C C . PHE A 1 71 ? -6.692 7.672 -1.907 1.00 73.44 71 PHE A C 1
ATOM 546 O O . PHE A 1 71 ? -6.861 6.541 -2.349 1.00 73.44 71 PHE A O 1
ATOM 553 N N . SER A 1 72 ? -6.062 8.616 -2.595 1.00 72.00 72 SER A N 1
ATOM 554 C CA . SER A 1 72 ? -5.429 8.349 -3.885 1.00 72.00 72 SER A CA 1
ATOM 555 C C . SER A 1 72 ? -3.935 8.115 -3.684 1.00 72.00 72 SER A C 1
ATOM 557 O O . SER A 1 72 ? -3.279 8.832 -2.925 1.00 72.00 72 SER A O 1
ATOM 559 N N . GLY A 1 73 ? -3.397 7.101 -4.350 1.00 67.38 73 GLY A N 1
ATOM 560 C CA . GLY A 1 73 ? -1.964 6.838 -4.442 1.00 67.38 73 GLY A CA 1
ATOM 561 C C . GLY A 1 73 ? -1.528 6.642 -5.890 1.00 67.38 73 GLY A C 1
ATOM 562 O O . GLY A 1 73 ? -2.348 6.692 -6.801 1.00 67.38 73 GLY A O 1
ATOM 563 N N . GLY A 1 74 ? -0.233 6.416 -6.090 1.00 53.53 74 GLY A N 1
ATOM 564 C CA . GLY A 1 74 ? 0.382 6.288 -7.415 1.00 53.53 74 GLY A CA 1
ATOM 565 C C . GLY A 1 74 ? 1.516 7.293 -7.619 1.00 53.53 74 GLY A C 1
ATOM 566 O O . GLY A 1 74 ? 1.632 8.269 -6.878 1.00 53.53 74 GLY A O 1
ATOM 567 N N . ILE A 1 75 ? 2.379 7.014 -8.593 1.00 40.50 75 ILE A N 1
ATOM 568 C CA . ILE A 1 75 ? 3.377 7.942 -9.135 1.00 40.50 75 ILE A CA 1
ATOM 569 C C . ILE A 1 75 ? 3.081 8.031 -10.639 1.00 40.50 75 ILE A C 1
ATOM 571 O O . ILE A 1 75 ? 2.798 6.999 -11.242 1.00 40.50 75 ILE A O 1
ATOM 575 N N . ASP A 1 76 ? 3.134 9.250 -11.179 1.00 42.31 76 ASP A N 1
ATOM 576 C CA . ASP A 1 76 ? 2.930 9.631 -12.587 1.00 42.31 76 ASP A CA 1
ATOM 577 C C . ASP A 1 76 ? 1.481 9.520 -13.114 1.00 42.31 76 ASP A C 1
ATOM 579 O O . ASP A 1 76 ? 1.061 8.505 -13.663 1.00 42.31 76 ASP A O 1
ATOM 583 N N . ASP A 1 77 ? 0.729 10.618 -12.950 1.00 41.31 77 ASP A N 1
ATOM 584 C CA . ASP A 1 77 ? -0.506 11.020 -13.659 1.00 41.31 77 ASP A CA 1
ATOM 585 C C . ASP A 1 77 ? -1.733 10.086 -13.671 1.00 41.31 77 ASP A C 1
ATOM 587 O O . ASP A 1 77 ? -2.813 10.515 -14.081 1.00 41.31 77 ASP A O 1
ATOM 591 N N . VAL A 1 78 ? -1.644 8.859 -13.151 1.00 53.38 78 VAL A N 1
ATOM 592 C CA . VAL A 1 78 ? -2.792 7.948 -13.009 1.00 53.38 78 VAL A CA 1
ATOM 593 C C . VAL A 1 78 ? -3.091 7.712 -11.526 1.00 53.38 78 VAL A C 1
ATOM 595 O O . VAL A 1 78 ? -2.447 6.876 -10.884 1.00 53.38 78 VAL A O 1
ATOM 598 N N . PRO A 1 79 ? -4.057 8.440 -10.937 1.00 66.56 79 PRO A N 1
ATOM 599 C CA . PRO A 1 79 ? -4.436 8.232 -9.548 1.00 66.56 79 PRO A CA 1
ATOM 600 C C . PRO A 1 79 ? -5.088 6.854 -9.375 1.00 66.56 79 PRO A C 1
ATOM 602 O O . PRO A 1 79 ? -6.120 6.558 -9.973 1.00 66.56 79 PRO A O 1
ATOM 605 N N . VAL A 1 80 ? -4.512 6.023 -8.508 1.00 72.81 80 VAL A N 1
ATOM 606 C CA . VAL A 1 80 ? -5.095 4.746 -8.086 1.00 72.81 80 VAL A CA 1
ATOM 607 C C . VAL A 1 80 ? -5.888 4.968 -6.806 1.00 72.81 80 VAL A C 1
ATOM 609 O O . VAL A 1 80 ? -5.371 5.516 -5.828 1.00 72.81 80 VAL A O 1
ATOM 612 N N . SER A 1 81 ? -7.144 4.522 -6.791 1.00 82.31 81 SER A N 1
ATOM 613 C CA . SER A 1 81 ? -7.962 4.544 -5.580 1.00 82.31 81 SER A CA 1
ATOM 614 C C . SER A 1 81 ? -7.444 3.520 -4.574 1.00 82.31 81 SER A C 1
ATOM 616 O O . SER A 1 81 ? -7.355 2.330 -4.873 1.00 82.31 81 SER A O 1
ATOM 618 N N . LEU A 1 82 ? -7.127 3.988 -3.372 1.00 82.88 82 LEU A N 1
ATOM 619 C CA . LEU A 1 82 ? -6.681 3.189 -2.241 1.00 82.88 82 LEU A CA 1
ATOM 620 C C . LEU A 1 82 ? -7.704 3.251 -1.106 1.00 82.88 82 LEU A C 1
ATOM 622 O O . LEU A 1 82 ? -8.388 4.260 -0.911 1.00 82.88 82 LEU A O 1
ATOM 626 N N . ARG A 1 83 ? -7.767 2.185 -0.307 1.00 85.75 83 ARG A N 1
ATOM 627 C CA . ARG A 1 83 ? -8.483 2.167 0.971 1.00 85.75 83 ARG A CA 1
ATOM 628 C C . ARG A 1 83 ? -7.624 1.567 2.073 1.00 85.75 83 ARG A C 1
ATOM 630 O O . ARG A 1 83 ? -6.879 0.624 1.832 1.00 85.75 83 ARG A O 1
ATOM 637 N N . ALA A 1 84 ? -7.745 2.091 3.286 1.00 84.00 84 ALA A N 1
ATOM 638 C CA . ALA A 1 84 ? -7.147 1.514 4.485 1.00 84.00 84 ALA A CA 1
ATOM 639 C C . ALA A 1 84 ? -8.223 0.768 5.279 1.00 84.00 84 ALA A C 1
ATOM 641 O O . ALA A 1 84 ? -9.145 1.389 5.799 1.00 84.00 84 ALA A O 1
ATOM 642 N N . VAL A 1 85 ? -8.099 -0.551 5.390 1.00 88.00 85 VAL A N 1
ATOM 643 C CA . VAL A 1 85 ? -8.985 -1.426 6.164 1.00 88.00 85 VAL A CA 1
ATOM 644 C C . VAL A 1 85 ? -8.332 -1.737 7.502 1.00 88.00 85 VAL A C 1
ATOM 646 O O . VAL A 1 85 ? -7.200 -2.214 7.549 1.00 88.00 85 VAL A O 1
ATOM 649 N N . VAL A 1 86 ? -9.023 -1.488 8.607 1.00 87.56 86 VAL A N 1
ATOM 650 C CA . VAL A 1 86 ? -8.527 -1.775 9.951 1.00 87.56 86 VAL A CA 1
ATOM 651 C C . VAL A 1 86 ? -8.373 -3.282 10.112 1.00 87.56 86 VAL A C 1
ATOM 653 O O . VAL A 1 86 ? -9.319 -4.045 9.961 1.00 87.56 86 VAL A O 1
ATOM 656 N N . VAL A 1 87 ? -7.168 -3.722 10.453 1.00 88.88 87 VAL A N 1
ATOM 657 C CA . VAL A 1 87 ? -6.894 -5.111 10.835 1.00 88.88 87 VAL A CA 1
ATOM 658 C C . VAL A 1 87 ? -7.005 -5.239 12.345 1.00 88.88 87 VAL A C 1
ATOM 660 O O . VAL A 1 87 ? -7.654 -6.147 12.859 1.00 88.88 87 VAL A O 1
ATOM 663 N N . ARG A 1 88 ? -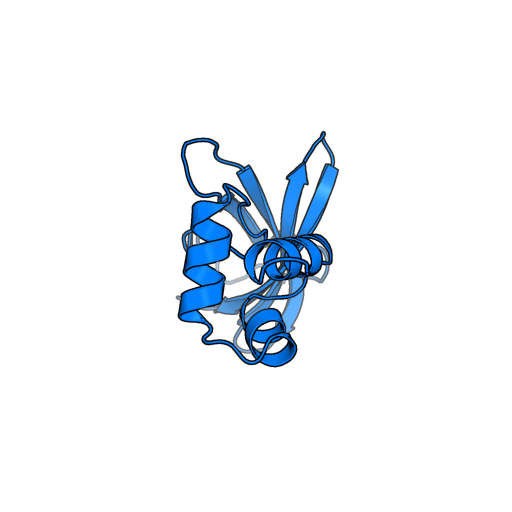6.371 -4.311 13.071 1.00 84.12 88 ARG A N 1
ATOM 664 C CA . ARG A 1 88 ? -6.336 -4.334 14.530 1.00 84.12 88 ARG A CA 1
ATOM 665 C C . ARG A 1 88 ? -6.182 -2.941 15.113 1.00 84.12 88 ARG A C 1
ATOM 667 O O . ARG A 1 88 ? -5.375 -2.133 14.650 1.00 84.12 88 ARG A O 1
ATOM 674 N N . GLN A 1 89 ? -6.911 -2.699 16.194 1.00 83.75 89 GLN A N 1
ATOM 675 C CA . GLN A 1 89 ? -6.783 -1.491 16.990 1.00 83.75 89 GLN A CA 1
ATOM 676 C C . GLN A 1 89 ? -5.802 -1.701 18.144 1.00 83.75 89 GLN A C 1
ATOM 678 O O . GLN A 1 89 ? -5.897 -2.669 18.898 1.00 83.75 89 GLN A O 1
ATOM 683 N N . TYR A 1 90 ? -4.883 -0.752 18.305 1.00 83.38 90 TYR A N 1
ATOM 684 C CA . TYR A 1 90 ? -4.005 -0.646 19.463 1.00 83.38 90 TYR A CA 1
ATOM 685 C C . TYR A 1 90 ? -4.287 0.657 20.211 1.00 83.38 90 TYR A C 1
ATOM 687 O O . TYR A 1 90 ? -4.923 1.581 19.698 1.00 83.38 90 TYR A O 1
ATOM 695 N N . ARG A 1 91 ? -3.772 0.763 21.442 1.00 80.69 91 ARG A N 1
ATOM 696 C CA . ARG A 1 91 ? -3.985 1.949 22.287 1.00 80.69 91 ARG A CA 1
ATOM 697 C C . ARG A 1 91 ? -3.535 3.252 21.610 1.00 80.69 91 ARG A C 1
ATOM 699 O O . ARG A 1 91 ? -4.183 4.271 21.801 1.00 80.69 91 ARG A O 1
ATOM 706 N N . ARG A 1 92 ? -2.445 3.224 20.830 1.00 77.38 92 ARG A N 1
ATOM 707 C CA . ARG A 1 92 ? -1.809 4.424 20.239 1.00 77.38 92 ARG A CA 1
ATOM 708 C C . ARG A 1 92 ? -1.957 4.551 18.719 1.00 77.38 92 ARG A C 1
ATOM 710 O O . ARG A 1 92 ? -1.746 5.633 18.179 1.00 77.38 92 ARG A O 1
ATOM 717 N N . PHE A 1 93 ? -2.280 3.468 18.022 1.00 80.56 93 PHE A N 1
ATOM 718 C CA . PHE A 1 93 ? -2.326 3.430 16.561 1.00 80.56 93 PHE A CA 1
ATOM 719 C C . PHE A 1 93 ? -3.312 2.370 16.067 1.00 80.56 93 PHE A C 1
ATOM 721 O O . PHE A 1 93 ? -3.722 1.479 16.812 1.00 80.56 93 PHE A O 1
ATOM 728 N N . LEU A 1 94 ? -3.670 2.465 14.794 1.00 80.81 94 LEU A N 1
ATOM 729 C CA . LEU A 1 94 ? -4.475 1.496 14.066 1.00 80.81 94 LEU A CA 1
ATOM 730 C C . LEU A 1 94 ? -3.579 0.794 13.054 1.00 80.81 94 LEU A C 1
ATOM 732 O O . LEU A 1 94 ? -2.955 1.453 12.224 1.00 80.81 94 LEU A O 1
ATOM 736 N N . HIS A 1 95 ? -3.500 -0.530 13.120 1.00 83.25 95 HIS A N 1
ATOM 737 C CA . HIS A 1 95 ? -2.857 -1.324 12.079 1.00 83.25 95 HIS A CA 1
ATOM 738 C C . HIS A 1 95 ? -3.886 -1.572 10.989 1.00 83.25 95 HIS A C 1
ATOM 740 O O . HIS A 1 95 ? -4.908 -2.215 11.235 1.00 83.25 95 HIS A O 1
ATOM 746 N N . CYS A 1 96 ? -3.618 -1.027 9.809 1.00 83.69 96 CYS A N 1
ATOM 747 C CA . CYS A 1 96 ? -4.489 -1.153 8.657 1.00 83.69 96 CYS A CA 1
ATOM 748 C C . CYS A 1 96 ? -3.783 -1.881 7.518 1.00 83.69 96 CYS A C 1
ATOM 750 O O . CYS A 1 96 ? -2.577 -1.734 7.323 1.00 83.69 96 CYS A O 1
ATOM 752 N N . ARG A 1 97 ? -4.577 -2.614 6.751 1.00 87.31 97 ARG A N 1
ATOM 753 C CA . ARG A 1 97 ? -4.242 -3.153 5.445 1.00 87.31 97 ARG A CA 1
ATOM 754 C C . ARG A 1 97 ? -4.634 -2.128 4.397 1.00 87.31 97 ARG A C 1
ATOM 756 O O . ARG A 1 97 ? -5.774 -1.673 4.390 1.00 87.31 97 ARG A O 1
ATOM 763 N N . VAL A 1 98 ? -3.711 -1.764 3.526 1.00 83.50 98 VAL A N 1
ATOM 764 C CA . VAL A 1 98 ? -3.989 -0.893 2.389 1.00 83.50 98 VAL A CA 1
ATOM 765 C C . VAL A 1 98 ? -4.260 -1.747 1.166 1.00 83.50 98 VAL A C 1
ATOM 767 O O . VAL A 1 98 ? -3.491 -2.655 0.846 1.00 83.50 98 VAL A O 1
ATOM 770 N N . GLU A 1 99 ? -5.366 -1.443 0.502 1.00 85.94 99 GLU A N 1
ATOM 771 C CA . GLU A 1 99 ? -5.825 -2.117 -0.702 1.00 85.94 99 GLU A CA 1
ATOM 772 C C . GLU A 1 99 ? -5.976 -1.105 -1.840 1.00 85.94 99 GLU A C 1
ATOM 774 O O . GLU A 1 99 ? -6.365 0.037 -1.596 1.00 85.94 99 GLU A O 1
ATOM 779 N N . ALA A 1 100 ? -5.676 -1.524 -3.067 1.00 83.38 100 ALA A N 1
ATOM 780 C CA . ALA A 1 100 ? -5.846 -0.741 -4.287 1.00 83.38 100 ALA A CA 1
ATOM 781 C C . ALA A 1 100 ? -6.998 -1.295 -5.119 1.00 83.38 100 ALA A C 1
ATOM 783 O O . ALA A 1 100 ? -7.173 -2.510 -5.188 1.00 83.38 100 ALA A O 1
ATOM 784 N N . LEU A 1 101 ? -7.758 -0.414 -5.765 1.00 83.81 101 LEU A N 1
ATOM 785 C CA . LEU A 1 101 ? -8.778 -0.819 -6.722 1.00 83.81 101 LEU A CA 1
ATOM 786 C C . LEU A 1 101 ? -8.117 -1.140 -8.069 1.00 83.81 101 LEU A C 1
ATOM 788 O O . LEU A 1 101 ? -7.573 -0.249 -8.719 1.00 83.81 101 LEU A O 1
ATOM 792 N N . GLN A 1 102 ? -8.167 -2.405 -8.477 1.00 78.31 102 GLN A N 1
ATOM 793 C CA . GLN A 1 102 ? -7.652 -2.909 -9.751 1.00 78.31 102 GLN A CA 1
ATOM 794 C C . GLN A 1 102 ? -8.703 -3.823 -10.378 1.00 78.31 102 GLN A C 1
ATOM 796 O O . GLN A 1 102 ? -9.210 -4.717 -9.708 1.00 78.31 102 GLN A O 1
ATOM 801 N N . ASP A 1 103 ? -9.076 -3.565 -11.634 1.00 79.69 103 ASP A N 1
ATOM 802 C CA . ASP A 1 103 ? -10.058 -4.368 -12.382 1.00 79.69 103 ASP A CA 1
ATOM 803 C C . ASP A 1 103 ? -11.376 -4.618 -11.617 1.00 79.69 103 ASP A C 1
ATOM 805 O O . ASP A 1 103 ? -11.966 -5.697 -11.651 1.00 79.69 103 ASP A O 1
ATOM 809 N N . GLY A 1 104 ? -11.836 -3.606 -10.871 1.00 81.50 104 GLY A N 1
ATOM 810 C CA . GLY A 1 104 ? -13.056 -3.675 -10.057 1.00 81.50 104 GLY A CA 1
ATOM 811 C C . GLY A 1 104 ? -12.916 -4.436 -8.732 1.00 81.50 104 GLY A C 1
ATOM 812 O O . GLY A 1 104 ? -13.900 -4.576 -8.008 1.00 81.50 104 GLY A O 1
ATOM 813 N N . GLN A 1 105 ? -11.715 -4.899 -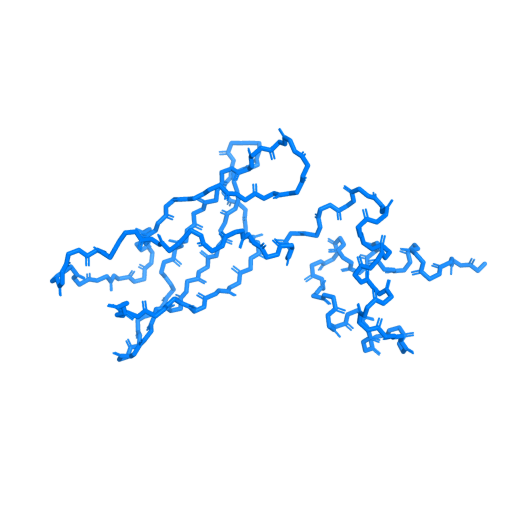8.378 1.00 82.25 105 GLN A N 1
ATOM 814 C CA . GLN A 1 105 ? -11.433 -5.626 -7.142 1.00 82.25 105 GLN A CA 1
ATOM 815 C C . GLN A 1 105 ? -10.448 -4.872 -6.246 1.00 82.25 105 GLN A C 1
ATOM 817 O O . GLN A 1 105 ? -9.540 -4.188 -6.712 1.00 82.25 105 GLN A O 1
ATOM 822 N N . TRP A 1 106 ? -10.627 -5.002 -4.931 1.00 85.50 106 TRP A N 1
ATOM 823 C CA . TRP A 1 106 ? -9.694 -4.455 -3.949 1.00 85.50 106 TRP A CA 1
ATOM 824 C C . TRP A 1 106 ? -8.587 -5.465 -3.668 1.00 85.50 106 TRP A C 1
ATOM 826 O O . TRP A 1 106 ? -8.836 -6.530 -3.104 1.00 85.50 106 TRP A O 1
ATOM 836 N N . VAL A 1 107 ? -7.366 -5.118 -4.059 1.00 80.69 107 VAL A N 1
ATOM 837 C CA . VAL A 1 107 ? -6.195 -5.993 -3.981 1.00 80.69 107 VAL A CA 1
ATOM 838 C C . VAL A 1 107 ? -5.264 -5.506 -2.883 1.00 80.69 107 VAL A C 1
ATOM 840 O O . VAL A 1 107 ? -5.005 -4.310 -2.765 1.00 80.69 107 VAL A O 1
ATOM 843 N N . TYR A 1 108 ? -4.747 -6.436 -2.077 1.00 81.12 108 TYR A N 1
ATOM 844 C CA . TYR A 1 108 ? -3.742 -6.142 -1.055 1.00 81.12 108 TYR A CA 1
ATOM 845 C C . TYR A 1 108 ? -2.526 -5.428 -1.650 1.00 81.12 108 TYR A C 1
ATOM 847 O O . TYR A 1 108 ? -1.959 -5.883 -2.641 1.00 81.12 108 TYR A O 1
ATOM 855 N N . VAL A 1 109 ? -2.080 -4.363 -0.984 1.00 73.81 109 VAL A N 1
ATOM 856 C CA . VAL A 1 109 ? -0.873 -3.630 -1.369 1.00 73.81 109 VAL A CA 1
ATOM 857 C C . VAL A 1 109 ? 0.187 -3.721 -0.275 1.00 73.81 109 VAL A C 1
ATOM 859 O O . VAL A 1 109 ? 1.276 -4.244 -0.502 1.00 73.81 109 VAL A O 1
ATOM 862 N N . TYR A 1 110 ? -0.114 -3.207 0.920 1.00 73.31 110 TYR A N 1
ATOM 863 C CA . TYR A 1 110 ? 0.809 -3.196 2.056 1.00 73.31 110 TYR A CA 1
ATOM 864 C C . TYR A 1 110 ? 0.073 -2.943 3.375 1.00 73.31 110 TYR A C 1
ATOM 866 O O . TYR A 1 110 ? -1.054 -2.459 3.390 1.00 73.31 110 TYR A O 1
ATOM 874 N N . ASP A 1 111 ? 0.739 -3.205 4.497 1.00 79.56 111 ASP A N 1
ATOM 875 C CA . ASP A 1 111 ? 0.239 -2.843 5.824 1.00 79.56 111 ASP A CA 1
ATOM 876 C C . ASP A 1 111 ? 0.856 -1.534 6.322 1.00 79.56 111 ASP A C 1
ATOM 878 O O . ASP A 1 111 ? 2.052 -1.282 6.156 1.00 79.56 111 ASP A O 1
ATOM 882 N N . GLN A 1 112 ? 0.050 -0.712 6.991 1.00 78.69 112 GLN A N 1
ATOM 883 C CA . GLN A 1 112 ? 0.476 0.565 7.549 1.00 78.69 112 GLN A CA 1
ATOM 884 C C . GLN A 1 112 ? -0.194 0.846 8.886 1.00 78.69 112 GLN A C 1
ATOM 886 O O . GLN A 1 112 ? -1.405 0.702 9.058 1.00 78.69 112 GLN A O 1
ATOM 891 N N . CYS A 1 113 ? 0.616 1.310 9.834 1.00 79.19 113 CYS A N 1
ATOM 892 C CA . CYS A 1 113 ? 0.115 1.848 11.087 1.00 79.19 113 CYS A CA 1
ATOM 893 C C . CYS A 1 113 ? -0.228 3.329 10.915 1.00 79.19 113 CYS A C 1
ATOM 895 O O . CYS A 1 113 ? 0.624 4.124 10.502 1.00 79.19 113 CYS A O 1
ATOM 897 N N . PHE A 1 114 ? -1.454 3.693 11.273 1.00 75.44 114 PHE A N 1
ATOM 898 C CA . PHE A 1 114 ? -1.932 5.068 11.331 1.00 75.44 114 PHE A CA 1
ATOM 899 C C . PHE A 1 114 ? -2.018 5.500 12.793 1.00 75.44 114 PHE A C 1
ATOM 901 O O . PHE A 1 114 ? -2.514 4.753 13.638 1.00 75.44 114 PHE A O 1
ATOM 908 N N . ALA A 1 115 ? -1.499 6.684 13.118 1.00 71.38 115 ALA A N 1
ATOM 909 C CA . ALA A 1 115 ? -1.639 7.230 14.462 1.00 71.38 115 ALA A CA 1
ATOM 910 C C . ALA A 1 115 ? -3.127 7.439 14.766 1.00 71.38 115 ALA A C 1
ATOM 912 O O . ALA A 1 115 ? -3.880 7.893 13.910 1.00 71.38 115 ALA A O 1
ATOM 913 N N . ARG A 1 116 ? -3.553 7.091 15.984 1.00 65.56 116 ARG A N 1
ATOM 914 C CA . ARG A 1 116 ? -4.953 7.269 16.397 1.00 65.56 116 ARG A CA 1
ATOM 915 C C . ARG A 1 116 ? -5.289 8.741 16.690 1.00 65.56 116 ARG A C 1
ATOM 917 O O . ARG A 1 116 ? -6.456 9.110 16.726 1.00 65.56 116 ARG A O 1
ATOM 924 N N . HIS A 1 117 ? -4.261 9.564 16.890 1.00 55.44 117 HIS A N 1
ATOM 925 C CA . HIS A 1 117 ? -4.361 10.986 17.189 1.00 55.44 117 HIS A CA 1
ATOM 926 C C . HIS A 1 117 ? -3.356 11.748 16.319 1.00 55.44 117 HIS A C 1
ATOM 928 O O . HIS A 1 117 ? -2.181 11.368 16.280 1.00 55.44 117 HIS A O 1
ATOM 934 N N . GLY A 1 118 ? -3.854 12.758 15.603 1.00 45.56 118 GLY A N 1
ATOM 935 C CA . GLY A 1 118 ? -3.081 13.881 15.076 1.00 45.56 118 GLY A CA 1
ATOM 936 C C . GLY A 1 118 ? -3.179 15.037 16.054 1.00 45.56 118 GLY A C 1
ATOM 937 O O . GLY A 1 118 ? -4.286 15.200 16.619 1.00 45.56 118 GLY A O 1
#